Protein AF-A0A4Q3RT44-F1 (afdb_monomer)

Nearest PDB structures (foldseek):
  6fz6-assembly2_B  TM=8.638E-01  e=8.235E-14  Sphaerobacter thermophilus DSM 20745
  3rf9-assembly1_B  TM=7.762E-01  e=9.296E-14  Escherichia coli K-12
  4pl2-assembly2_A  TM=7.817E-01  e=1.182E-12  Escherichia coli DH1
  3rfa-assembly1_B  TM=7.662E-01  e=6.452E-13  Escherichia coli K-12
  5hr6-assembly2_B  TM=7.612E-01  e=1.047E-12  Escherichia coli

Mean predicted aligned error: 3.43 Å

Secondary structure (DSSP, 8-state):
-PPPEEGGG--HHHHHHHHHHTT--HHHHHHHHHHHHTS--SSSTT-TTS-HHHHHHHHHHEE----EEEEEEE-TTS-EEEEEE-TTS-EEEEEEEE-SS-EEEEE--EES-TT--TT-GGGGSPP-EEPPHHHHHHHHHHHHHHHHHHHSS---EEEE-

pLDDT: mean 95.5, std 6.0, range [43.66, 98.75]

Sequence (161 aa):
MSQKKNIREFSLPALKTYFEAIGDKKFRAIQTYEWLWKKNARSFDDMSNLSLDLRKKLAEEFEFTALTVDASQHSNDGTLKSRFKTHDGHYIEGVLIPTEKRNTACVSSQIGCSLSCAFCATGLMDRKRNLGFDEIYDQVVLLNEESQKVNGTNLTNIVYM

Foldseek 3Di:
DDDAAAPLPADLVNLLVVCVVVVHDSVVSVLVVCCVAVVPDQALVVSVPDDPVVSVVCVVRHDHWAKDFPDWDADPQRKIKTWIATSVGAIDIWIWDDDPPFTEIAFEFFRADCPLPVPDPSSVDDTDGTDDPSHRSNSQVVSQVVCCVRVVDGGPYYDYD

Radius of gyration: 17.97 Å; Cα contacts (8 Å, |Δi|>4): 252; chains: 1; bounding box: 52×24×52 Å

Solvent-accessible surface area (backbone atoms only — not comparable to full-atom values): 9173 Å² total; per-residue (Å²): 128,85,81,58,51,49,55,85,78,52,49,65,69,56,34,29,54,51,30,48,74,75,73,46,58,59,66,55,26,52,55,52,51,40,32,60,74,75,66,61,48,71,48,62,81,66,43,74,91,52,54,71,69,54,35,50,52,47,61,72,63,29,36,72,75,50,62,40,85,73,47,77,48,78,46,97,78,60,33,34,43,35,34,33,32,43,79,90,72,47,72,46,54,34,32,35,45,56,54,101,87,45,28,32,35,37,36,51,66,43,36,44,30,85,78,51,46,90,89,38,77,51,24,76,33,76,52,75,50,73,56,52,74,65,50,43,48,41,50,54,53,55,43,28,52,48,30,36,73,76,68,73,38,67,60,74,43,78,44,80,113

Structure (mmCIF, N/CA/C/O backbone):
data_AF-A0A4Q3RT44-F1
#
_entry.id   AF-A0A4Q3RT44-F1
#
loop_
_atom_site.group_PDB
_atom_site.id
_atom_site.type_symbol
_atom_site.label_atom_id
_atom_site.label_alt_id
_atom_site.label_comp_id
_atom_site.label_asym_id
_atom_site.label_entity_id
_atom_site.label_seq_id
_atom_site.pdbx_PDB_ins_code
_atom_site.Cartn_x
_atom_site.Cartn_y
_atom_site.Cartn_z
_atom_site.occupancy
_atom_site.B_iso_or_equiv
_atom_site.auth_seq_id
_atom_site.auth_comp_id
_atom_site.auth_asym_id
_atom_site.auth_atom_id
_atom_site.pdbx_PDB_model_num
ATOM 1 N N . MET A 1 1 ? -27.904 -6.014 -1.990 1.00 43.66 1 MET A N 1
ATOM 2 C CA . MET A 1 1 ? -26.939 -6.126 -0.875 1.00 43.66 1 MET A CA 1
ATOM 3 C C . MET A 1 1 ? -26.132 -4.843 -0.877 1.00 43.66 1 MET A C 1
ATOM 5 O O . MET A 1 1 ? -25.673 -4.469 -1.947 1.00 43.66 1 MET A O 1
ATOM 9 N N . SER A 1 2 ? -26.066 -4.111 0.238 1.00 50.84 2 SER A N 1
ATOM 10 C CA . SER A 1 2 ? -25.248 -2.892 0.291 1.00 50.84 2 SER A CA 1
ATOM 11 C C . SER A 1 2 ? -23.789 -3.286 0.088 1.00 50.84 2 SER A C 1
ATOM 13 O O . SER A 1 2 ? -23.304 -4.161 0.800 1.00 50.84 2 SER A O 1
ATOM 15 N N . GLN A 1 3 ? -23.118 -2.677 -0.887 1.00 76.56 3 GLN A N 1
ATOM 16 C CA . GLN A 1 3 ? -21.677 -2.824 -1.076 1.00 76.56 3 GLN A CA 1
ATOM 17 C C . GLN A 1 3 ? -20.985 -2.343 0.206 1.00 76.56 3 GLN A C 1
ATOM 19 O O . GLN A 1 3 ? -21.301 -1.249 0.693 1.00 76.56 3 GLN A O 1
ATOM 24 N N . LYS A 1 4 ? -20.131 -3.175 0.812 1.00 89.25 4 LYS A N 1
ATOM 25 C CA . LYS A 1 4 ? -19.397 -2.766 2.013 1.00 89.25 4 LYS A CA 1
ATOM 26 C C . LYS A 1 4 ? -18.366 -1.723 1.601 1.00 89.25 4 LYS A C 1
ATOM 28 O O . LYS A 1 4 ? -17.859 -1.741 0.485 1.00 89.25 4 LYS A O 1
ATOM 33 N N . LYS A 1 5 ? -18.065 -0.788 2.497 1.00 92.75 5 LYS A N 1
ATOM 34 C CA . LYS A 1 5 ? -17.018 0.206 2.238 1.00 92.75 5 LYS A CA 1
ATOM 35 C C . LYS A 1 5 ? -15.663 -0.368 2.615 1.00 92.75 5 LYS A C 1
ATOM 37 O O . LYS A 1 5 ? -15.556 -1.089 3.607 1.00 92.75 5 LYS A O 1
ATOM 42 N N . ASN A 1 6 ? -14.633 -0.002 1.865 1.00 95.31 6 ASN A N 1
ATOM 43 C CA . ASN A 1 6 ? -13.261 -0.325 2.217 1.00 95.31 6 ASN A CA 1
ATOM 44 C C . ASN A 1 6 ? -12.881 0.411 3.511 1.00 95.31 6 ASN A C 1
ATOM 46 O O . ASN A 1 6 ? -12.943 1.641 3.572 1.00 95.31 6 ASN A O 1
ATOM 50 N N . ILE A 1 7 ? -12.471 -0.319 4.553 1.00 97.06 7 ILE A N 1
ATOM 51 C CA . ILE A 1 7 ? -12.088 0.290 5.837 1.00 97.06 7 ILE A CA 1
ATOM 52 C C . ILE A 1 7 ? -10.936 1.291 5.677 1.00 97.06 7 ILE A C 1
ATOM 54 O O . ILE A 1 7 ? -10.824 2.247 6.444 1.00 97.06 7 ILE A O 1
ATOM 58 N N . ARG A 1 8 ? -10.094 1.107 4.655 1.00 96.62 8 ARG A N 1
ATOM 59 C CA . ARG A 1 8 ? -8.944 1.973 4.383 1.00 96.62 8 ARG A CA 1
ATOM 60 C C . ARG A 1 8 ? -9.347 3.368 3.913 1.00 96.62 8 ARG A C 1
ATOM 62 O O . ARG A 1 8 ? -8.564 4.294 4.066 1.00 96.62 8 ARG A O 1
ATOM 69 N N . GLU A 1 9 ? -10.580 3.566 3.452 1.00 95.50 9 GLU A N 1
ATOM 70 C CA . GLU A 1 9 ? -11.117 4.892 3.114 1.00 95.50 9 GLU A CA 1
ATOM 71 C C . GLU A 1 9 ? -11.463 5.738 4.350 1.00 95.50 9 GLU A C 1
ATOM 73 O O . GLU A 1 9 ? -11.676 6.949 4.247 1.00 95.50 9 GLU A O 1
ATOM 78 N N . PHE A 1 10 ? -11.511 5.130 5.540 1.00 96.75 10 PHE A N 1
ATOM 79 C CA . PHE A 1 10 ? -11.867 5.829 6.766 1.00 96.75 10 PHE A CA 1
ATOM 80 C C . PHE A 1 10 ? -10.643 6.504 7.385 1.00 96.75 10 PHE A C 1
ATOM 82 O O . PHE A 1 10 ? -9.676 5.868 7.807 1.00 96.75 10 PHE A O 1
ATOM 89 N N . SER A 1 11 ? -10.725 7.827 7.517 1.00 96.81 11 SER A N 1
ATOM 90 C CA . SER A 1 11 ? -9.758 8.602 8.291 1.00 96.81 11 SER A CA 1
ATOM 91 C C . SER A 1 11 ? -9.801 8.215 9.775 1.00 96.81 11 SER A C 1
ATOM 93 O O . SER A 1 11 ? -10.811 7.723 10.282 1.00 96.81 11 SER A O 1
ATOM 95 N N . LEU A 1 12 ? -8.726 8.489 10.522 1.00 97.38 12 LEU A N 1
ATOM 96 C CA . LEU A 1 12 ? -8.699 8.227 11.965 1.00 97.38 12 LEU A CA 1
ATOM 97 C C . LEU A 1 12 ? -9.878 8.882 12.728 1.00 97.38 12 LEU A C 1
ATOM 99 O O . LEU A 1 12 ? -10.449 8.212 13.590 1.00 97.38 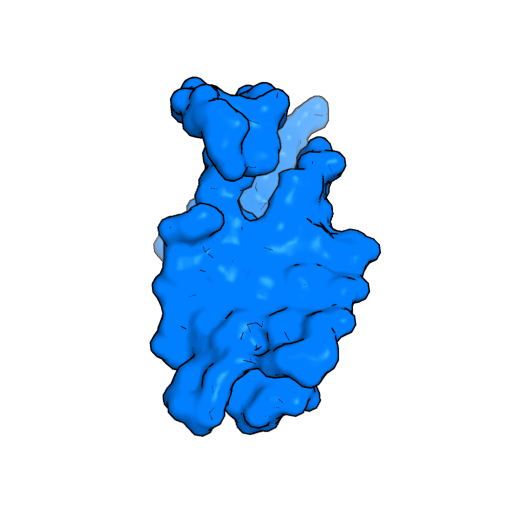12 LEU A O 1
ATOM 103 N N . PRO A 1 13 ? -10.288 10.141 12.453 1.00 97.88 13 PRO A N 1
ATOM 104 C CA . PRO A 1 13 ? -11.510 10.703 13.032 1.00 97.88 13 PRO A CA 1
ATOM 105 C C . PRO A 1 13 ? -12.775 9.906 12.691 1.00 97.88 13 PRO A C 1
ATOM 107 O O . PRO A 1 13 ? -13.565 9.634 13.590 1.00 97.88 13 PRO A O 1
ATOM 110 N N . ALA A 1 14 ? -12.941 9.476 11.436 1.00 97.25 14 ALA A N 1
ATOM 111 C CA . ALA A 1 14 ? -14.099 8.685 11.018 1.00 97.25 14 ALA A CA 1
ATOM 112 C C . ALA A 1 14 ? -14.135 7.314 11.713 1.00 97.25 14 ALA A C 1
ATOM 114 O O . ALA A 1 14 ? -15.190 6.890 12.180 1.00 97.25 14 ALA A O 1
ATOM 115 N N . LEU A 1 15 ? -12.978 6.659 11.871 1.00 97.44 15 LEU A N 1
ATOM 116 C CA . LEU A 1 15 ? -12.870 5.435 12.665 1.00 97.44 15 LEU A CA 1
ATOM 117 C C . LEU A 1 15 ? -13.232 5.687 14.132 1.00 97.44 15 LEU A C 1
ATOM 119 O O . LEU A 1 15 ? -13.948 4.887 14.719 1.00 97.44 15 LEU A O 1
ATOM 123 N N . LYS A 1 16 ? -12.796 6.797 14.743 1.00 97.50 16 LYS A N 1
ATOM 124 C CA . LYS A 1 16 ? -13.193 7.127 16.127 1.00 97.50 16 LYS A CA 1
ATOM 125 C C . LYS A 1 16 ? -14.711 7.241 16.262 1.00 97.50 16 LYS A C 1
ATOM 127 O O . LYS A 1 16 ? -15.263 6.634 17.173 1.00 97.50 16 LYS A O 1
ATOM 132 N N . THR A 1 17 ? -15.370 7.947 15.342 1.00 97.00 17 THR A N 1
ATOM 133 C CA . THR A 1 17 ? -16.838 8.048 15.304 1.00 97.00 17 THR A CA 1
ATOM 134 C C . THR A 1 17 ? -17.495 6.680 15.136 1.00 97.00 17 THR A C 1
ATOM 136 O O . THR A 1 17 ? -18.450 6.374 15.843 1.00 97.00 17 THR A O 1
ATOM 139 N N . TYR A 1 18 ? -16.963 5.833 14.252 1.00 96.50 18 TYR A N 1
ATOM 140 C CA . TYR A 1 18 ? -17.452 4.468 14.070 1.00 96.50 18 TYR A CA 1
ATOM 141 C C . TYR A 1 18 ? -17.351 3.638 15.361 1.00 96.50 18 TYR A C 1
ATOM 143 O O . TYR A 1 18 ? -18.345 3.075 15.812 1.00 96.50 18 TYR A O 1
ATOM 151 N N . PHE A 1 19 ? -16.173 3.608 15.993 1.00 96.56 19 PHE A N 1
ATOM 152 C CA . PHE A 1 19 ? -15.943 2.838 17.218 1.00 96.56 19 PHE A CA 1
ATOM 153 C C . PHE A 1 19 ? -16.814 3.328 18.387 1.00 96.56 19 PHE A C 1
ATOM 155 O O . PHE A 1 19 ? -17.302 2.510 19.163 1.00 96.56 19 PHE A O 1
ATOM 162 N N . GLU A 1 20 ? -17.067 4.636 18.485 1.00 95.62 20 GLU A N 1
ATOM 163 C CA . GLU A 1 20 ? -18.021 5.197 19.451 1.00 95.62 20 GLU A CA 1
ATOM 164 C C . GLU A 1 20 ? -19.462 4.746 19.168 1.00 95.62 20 GLU A C 1
ATOM 166 O O . GLU A 1 20 ? -20.168 4.355 20.097 1.00 95.62 20 GLU A O 1
ATOM 171 N N . ALA A 1 21 ? -19.889 4.747 17.900 1.00 95.12 21 ALA A N 1
ATOM 172 C CA . ALA A 1 21 ? -21.245 4.360 17.504 1.00 95.12 21 ALA A CA 1
ATOM 173 C C . ALA A 1 21 ? -21.558 2.886 17.809 1.00 95.12 21 ALA A C 1
ATOM 175 O O . ALA A 1 21 ? -22.693 2.552 18.144 1.00 95.12 21 ALA A O 1
ATOM 176 N N . ILE A 1 22 ? -20.553 2.009 17.749 1.00 94.38 22 ILE A N 1
ATOM 177 C CA . ILE A 1 22 ? -20.701 0.590 18.101 1.00 94.38 22 ILE A CA 1
ATOM 178 C C . ILE A 1 22 ? -20.490 0.295 19.597 1.00 94.38 22 ILE A C 1
ATOM 180 O O . ILE A 1 22 ? -20.490 -0.875 19.982 1.00 94.38 22 ILE A O 1
ATOM 184 N N . GLY A 1 23 ? -20.312 1.328 20.431 1.00 94.19 23 GLY A N 1
ATOM 185 C CA . GLY A 1 23 ? -20.160 1.212 21.886 1.00 94.19 23 GLY A CA 1
ATOM 186 C C . GLY A 1 23 ? -18.763 0.806 22.370 1.00 94.19 23 GLY A C 1
ATOM 187 O O . GLY A 1 23 ? -18.604 0.432 23.533 1.00 94.19 23 GLY A O 1
ATOM 188 N N . ASP A 1 24 ? -17.746 0.870 21.511 1.00 93.81 24 ASP A N 1
ATOM 189 C CA . ASP A 1 24 ? -16.374 0.478 21.839 1.00 93.81 24 ASP A CA 1
ATOM 190 C C . ASP A 1 24 ? -15.505 1.700 22.214 1.00 93.81 24 ASP A C 1
ATOM 192 O O . ASP A 1 24 ? -15.885 2.869 22.099 1.00 93.81 24 ASP A O 1
ATOM 196 N N . LYS A 1 25 ? -14.307 1.450 22.742 1.00 92.50 25 LYS A N 1
ATOM 197 C CA . LYS A 1 25 ? -13.397 2.479 23.247 1.00 92.50 25 LYS A CA 1
ATOM 198 C C . LYS A 1 25 ? -12.673 3.189 22.100 1.00 92.50 25 LYS A C 1
ATOM 200 O O . LYS A 1 25 ? -12.125 2.553 21.203 1.00 92.50 25 LYS A O 1
ATOM 205 N N . LYS A 1 26 ? -12.505 4.514 22.216 1.00 89.81 26 LYS A N 1
ATOM 206 C CA . LYS A 1 26 ? -11.807 5.359 21.218 1.00 89.81 26 LYS A CA 1
ATOM 207 C C . LYS A 1 26 ? -10.396 4.877 20.849 1.00 89.81 26 LYS A C 1
ATOM 209 O O . LYS A 1 26 ? -9.936 5.129 19.739 1.00 89.81 26 LYS A O 1
ATOM 214 N N . PHE A 1 27 ? -9.687 4.199 21.758 1.00 94.62 27 PHE A N 1
ATOM 215 C CA . PHE A 1 27 ? -8.341 3.691 21.471 1.00 94.62 27 PHE A CA 1
ATOM 216 C C . PHE A 1 27 ? -8.341 2.542 20.447 1.00 94.62 27 PHE A C 1
ATOM 218 O O . PHE A 1 27 ? -7.326 2.338 19.782 1.00 94.62 27 PHE A O 1
ATOM 225 N N . ARG A 1 28 ? -9.461 1.825 20.264 1.00 96.50 28 ARG A N 1
ATOM 226 C CA . ARG A 1 28 ? -9.590 0.781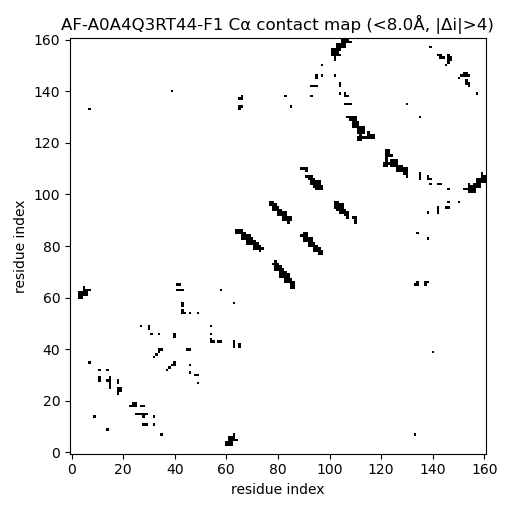 19.234 1.00 96.50 28 ARG A CA 1
ATOM 227 C C . ARG A 1 28 ? -9.495 1.345 17.823 1.00 96.50 28 ARG A C 1
ATOM 229 O O . ARG A 1 28 ? -8.867 0.725 16.968 1.00 96.50 28 ARG A O 1
ATOM 236 N N . ALA A 1 29 ? -10.001 2.559 17.607 1.00 96.75 29 ALA A N 1
ATOM 237 C CA . ALA A 1 29 ? -9.812 3.277 16.351 1.00 96.75 29 ALA A CA 1
ATOM 238 C C . ALA A 1 29 ? -8.327 3.537 16.065 1.00 96.75 29 ALA A C 1
A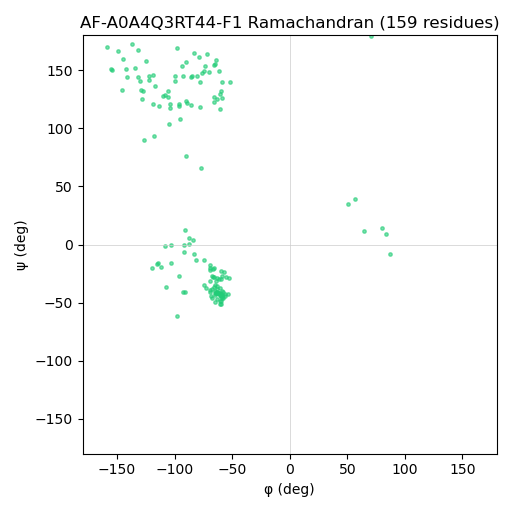TOM 240 O O . ALA A 1 29 ? -7.875 3.345 14.942 1.00 96.75 29 ALA A O 1
ATOM 241 N N . ILE A 1 30 ? -7.555 3.918 17.092 1.00 97.06 30 ILE A N 1
ATOM 242 C CA . ILE A 1 30 ? -6.108 4.148 16.966 1.00 97.06 30 ILE A CA 1
ATOM 243 C C . ILE A 1 30 ? -5.399 2.835 16.626 1.00 97.06 30 ILE A C 1
ATOM 245 O O . ILE A 1 30 ? -4.650 2.793 15.658 1.00 97.06 30 ILE A O 1
ATOM 249 N N . GLN A 1 31 ? -5.679 1.756 17.362 1.00 97.50 31 GLN A N 1
ATOM 250 C CA . GLN A 1 31 ? -5.085 0.442 17.090 1.00 97.50 31 GLN A CA 1
ATOM 251 C C . GLN A 1 31 ? -5.385 -0.039 15.670 1.00 97.50 31 GLN A C 1
ATOM 253 O O . GLN A 1 31 ? -4.476 -0.476 14.972 1.00 97.50 31 GLN A O 1
ATOM 258 N N . THR A 1 32 ? -6.642 0.075 15.239 1.00 97.81 32 THR A N 1
ATOM 259 C CA . THR A 1 32 ? -7.069 -0.300 13.886 1.00 97.81 32 THR A CA 1
ATOM 260 C C . THR A 1 32 ? -6.320 0.528 12.848 1.00 97.81 32 THR A C 1
ATOM 262 O O . THR A 1 32 ? -5.705 -0.034 11.952 1.00 97.81 32 THR A O 1
ATOM 265 N N . TYR A 1 33 ? -6.267 1.852 13.010 1.00 97.81 33 TYR A N 1
ATOM 266 C CA . TYR A 1 33 ? -5.559 2.738 12.084 1.00 97.81 33 TYR A CA 1
ATOM 267 C C . TYR A 1 33 ? -4.055 2.430 11.991 1.00 97.81 33 TYR A C 1
ATOM 269 O O . TYR A 1 33 ? -3.476 2.475 10.908 1.00 97.81 33 TYR A O 1
ATOM 277 N N . GLU A 1 34 ? -3.408 2.074 13.103 1.00 97.81 34 GLU A N 1
ATOM 278 C CA . GLU A 1 34 ? -2.008 1.635 13.088 1.00 97.81 34 GLU A CA 1
ATOM 279 C C . GLU A 1 34 ? -1.813 0.311 12.348 1.00 97.81 34 GLU A C 1
ATOM 281 O O . GLU A 1 34 ? -0.808 0.150 11.656 1.00 97.81 34 GLU A O 1
ATOM 286 N N . TRP A 1 35 ? -2.762 -0.622 12.451 1.00 97.81 35 TRP A N 1
ATOM 287 C CA . TRP A 1 35 ? -2.721 -1.850 11.659 1.00 97.81 35 TRP A CA 1
ATOM 288 C C . TRP A 1 35 ? -2.823 -1.582 10.165 1.00 97.81 35 TRP A C 1
ATOM 290 O O . TRP A 1 35 ? -2.069 -2.183 9.406 1.00 97.81 35 TRP A O 1
ATOM 300 N N . LEU A 1 36 ? -3.688 -0.653 9.758 1.00 97.06 36 LEU A N 1
ATOM 301 C CA . LEU A 1 36 ? -3.863 -0.303 8.349 1.00 97.06 36 LEU A CA 1
ATOM 302 C C . LEU A 1 36 ? -2.595 0.311 7.739 1.00 97.06 36 LEU A C 1
ATOM 304 O O . LEU A 1 36 ? -2.245 -0.044 6.620 1.00 97.06 36 LEU A O 1
ATOM 308 N N . TRP A 1 37 ? -1.909 1.204 8.467 1.00 96.50 37 TRP A N 1
ATOM 309 C CA . TRP A 1 37 ? -0.902 2.090 7.855 1.00 96.50 37 TRP A CA 1
ATOM 310 C C . TRP A 1 37 ? 0.526 1.968 8.389 1.00 96.50 37 TRP A C 1
ATOM 312 O O . TRP A 1 37 ? 1.461 2.414 7.725 1.00 96.50 37 TRP A O 1
ATOM 322 N N . LYS A 1 38 ? 0.721 1.414 9.591 1.00 95.31 38 LYS A N 1
ATOM 323 C CA . LYS A 1 38 ? 2.061 1.233 10.186 1.00 95.31 38 LYS A CA 1
ATOM 324 C C . LYS A 1 38 ? 2.510 -0.221 10.191 1.00 95.31 38 LYS A C 1
ATOM 326 O O . LYS A 1 38 ? 3.700 -0.487 10.078 1.00 95.31 38 LYS A O 1
ATOM 331 N N . LYS A 1 39 ? 1.572 -1.143 10.409 1.00 95.56 39 LYS A N 1
ATOM 332 C CA . LYS A 1 39 ? 1.845 -2.586 10.489 1.00 95.56 39 LYS A CA 1
ATOM 333 C C . LYS A 1 39 ? 1.447 -3.341 9.228 1.00 95.56 39 LYS A C 1
ATOM 335 O O . LYS A 1 39 ? 1.636 -4.548 9.185 1.00 95.56 39 LYS A O 1
ATOM 340 N N . ASN A 1 40 ? 0.904 -2.632 8.240 1.00 93.94 40 ASN A N 1
ATOM 341 C CA . ASN A 1 40 ? 0.633 -3.152 6.908 1.00 93.94 40 ASN A CA 1
ATOM 342 C C . ASN A 1 40 ? -0.273 -4.395 6.904 1.00 93.94 40 ASN A C 1
ATOM 344 O O . ASN A 1 40 ? -0.035 -5.329 6.138 1.00 93.94 40 ASN A O 1
ATOM 348 N N . ALA A 1 41 ? -1.294 -4.429 7.767 1.00 95.62 41 ALA A N 1
ATOM 349 C CA . ALA A 1 41 ? -2.248 -5.535 7.795 1.00 95.62 41 ALA A CA 1
ATOM 350 C C . ALA A 1 41 ? -2.806 -5.794 6.386 1.00 95.62 41 ALA A C 1
ATOM 352 O O . ALA A 1 41 ? -3.090 -4.857 5.636 1.00 95.62 41 ALA A O 1
ATOM 353 N N . ARG A 1 42 ? -2.960 -7.066 6.028 1.00 93.88 42 ARG A N 1
ATOM 354 C CA . ARG A 1 42 ? -3.572 -7.513 4.768 1.00 93.88 42 ARG A CA 1
ATOM 355 C C . ARG A 1 42 ? -4.998 -8.013 4.986 1.00 93.88 42 ARG A C 1
ATOM 357 O O . ARG A 1 42 ? -5.751 -8.143 4.026 1.00 93.88 42 ARG A O 1
ATOM 364 N N . SER A 1 43 ? -5.365 -8.286 6.234 1.00 95.62 43 SER A N 1
ATOM 365 C CA . SER A 1 43 ? -6.688 -8.742 6.644 1.00 95.62 43 SER A CA 1
ATOM 366 C C . SER A 1 43 ? -7.040 -8.253 8.052 1.00 95.62 43 SER A C 1
ATOM 368 O O . SER A 1 43 ? -6.182 -7.808 8.819 1.00 95.62 43 SER A O 1
ATOM 370 N N . PHE A 1 44 ? -8.315 -8.373 8.434 1.00 97.44 44 PHE A N 1
ATOM 371 C CA . PHE A 1 44 ? -8.724 -8.149 9.824 1.00 97.44 44 PHE A CA 1
ATOM 372 C C . PHE A 1 44 ? -8.094 -9.160 10.787 1.00 97.44 44 PHE A C 1
ATOM 374 O O . PHE A 1 44 ? -7.844 -8.817 11.943 1.00 97.44 44 PHE A O 1
ATOM 381 N N . ASP A 1 45 ? -7.796 -10.374 10.318 1.00 96.31 45 ASP A N 1
ATOM 382 C CA . ASP A 1 45 ? -7.219 -11.442 11.135 1.00 96.31 45 ASP A CA 1
ATOM 383 C C . ASP A 1 45 ? -5.801 -11.116 11.610 1.00 96.31 45 ASP A C 1
ATOM 385 O O . ASP A 1 45 ? -5.435 -11.507 12.722 1.00 96.31 45 ASP A O 1
ATOM 389 N N . ASP A 1 46 ? -5.057 -10.305 10.855 1.00 96.38 46 ASP A N 1
ATOM 390 C CA . ASP A 1 46 ? -3.707 -9.860 11.221 1.00 96.38 46 ASP A CA 1
ATOM 391 C C . ASP A 1 46 ? -3.701 -8.971 12.473 1.00 96.38 46 ASP A C 1
ATOM 393 O O . ASP A 1 46 ? -2.675 -8.842 13.143 1.00 96.38 46 ASP A O 1
ATOM 397 N N . MET A 1 47 ? -4.843 -8.365 12.827 1.00 97.31 47 MET A N 1
ATOM 398 C CA . MET A 1 47 ? -4.951 -7.363 13.888 1.00 97.31 47 MET A CA 1
ATOM 399 C C . MET A 1 47 ? -4.926 -7.984 15.294 1.00 97.31 47 MET A C 1
ATOM 401 O O . MET A 1 47 ? -5.898 -7.923 16.050 1.00 97.31 47 MET A O 1
ATOM 405 N N . SER A 1 48 ? -3.789 -8.576 15.668 1.00 96.12 48 SER A N 1
ATOM 406 C CA . SER A 1 48 ? -3.625 -9.479 16.819 1.00 96.12 48 SER A CA 1
ATOM 407 C C . SER A 1 48 ? -4.030 -8.902 18.184 1.00 96.12 48 SER A C 1
ATOM 409 O O . SER A 1 48 ? -4.388 -9.654 19.089 1.00 96.12 48 SER A O 1
ATOM 411 N N . ASN A 1 49 ? -4.026 -7.576 18.336 1.00 94.88 49 ASN A N 1
ATOM 412 C CA . ASN A 1 49 ? -4.418 -6.884 19.569 1.00 94.88 49 ASN A CA 1
ATOM 413 C C . ASN A 1 49 ? -5.908 -6.481 19.624 1.00 94.88 49 ASN A C 1
ATOM 415 O O . ASN A 1 49 ? -6.342 -5.899 20.623 1.00 94.88 49 ASN A O 1
ATOM 419 N N . LEU A 1 50 ? -6.694 -6.781 18.586 1.00 96.44 50 LEU A N 1
ATOM 420 C CA . LEU A 1 50 ? -8.156 -6.693 18.586 1.00 96.44 50 LEU A CA 1
ATOM 421 C C . LEU A 1 50 ? -8.747 -8.052 18.984 1.00 96.44 50 LEU A C 1
ATOM 423 O O . LEU A 1 50 ? -8.186 -9.091 18.631 1.00 96.44 50 LEU A O 1
ATOM 427 N N . SER A 1 51 ? -9.868 -8.066 19.711 1.00 96.00 51 SER A N 1
ATOM 428 C CA . SER A 1 51 ? -10.553 -9.324 20.043 1.00 96.00 51 SER A CA 1
ATOM 429 C C . SER A 1 51 ? -11.081 -10.007 18.778 1.00 96.00 51 SER A C 1
ATOM 431 O O . SER A 1 51 ? -11.354 -9.343 17.777 1.00 96.00 51 SER A O 1
ATOM 433 N N . LEU A 1 52 ? -11.254 -11.331 18.824 1.00 96.75 52 LEU A N 1
ATOM 434 C CA . LEU A 1 52 ? -11.825 -12.085 17.703 1.00 96.75 52 LEU A CA 1
ATOM 435 C C . LEU A 1 52 ? -13.222 -11.571 17.330 1.00 96.75 52 LEU A C 1
ATOM 437 O O . LEU A 1 52 ? -13.509 -11.402 16.150 1.00 96.75 52 LEU A O 1
ATOM 441 N N . ASP A 1 53 ? -14.055 -11.252 18.322 1.00 96.44 53 ASP A N 1
ATOM 442 C CA . ASP A 1 53 ? -15.399 -10.710 18.087 1.00 96.44 53 ASP A CA 1
ATOM 443 C C . ASP A 1 53 ? -15.357 -9.353 17.379 1.00 96.44 53 ASP A C 1
ATOM 445 O O . ASP A 1 53 ? -16.153 -9.098 16.478 1.00 96.44 53 ASP A O 1
ATOM 449 N N . LEU A 1 54 ? -14.385 -8.499 17.721 1.00 96.25 54 LEU A N 1
ATOM 450 C CA . LEU A 1 54 ? -14.218 -7.218 17.044 1.00 96.25 54 LEU A CA 1
ATOM 451 C C . LEU A 1 54 ? -13.738 -7.401 15.598 1.00 96.25 54 LEU A C 1
ATOM 453 O O . LEU A 1 54 ? -14.248 -6.728 14.707 1.00 96.25 54 LEU A O 1
ATOM 457 N N . ARG A 1 55 ? -12.801 -8.322 15.337 1.00 97.62 55 ARG A N 1
ATOM 458 C CA . ARG A 1 55 ? -12.354 -8.628 13.963 1.00 97.62 55 ARG A CA 1
ATOM 459 C C . ARG A 1 55 ? -13.510 -9.136 13.103 1.00 97.62 55 ARG A C 1
ATOM 461 O O . ARG A 1 55 ? -13.669 -8.666 11.981 1.00 97.62 55 ARG A O 1
ATOM 468 N N . LYS A 1 56 ? -14.350 -10.025 13.648 1.00 96.62 56 LYS A N 1
ATOM 469 C CA . LYS A 1 56 ? -15.566 -10.513 12.976 1.00 96.62 56 LYS A CA 1
ATOM 470 C C . LYS A 1 56 ? -16.524 -9.371 12.657 1.00 96.62 56 LYS A C 1
ATOM 472 O O . LYS A 1 56 ? -16.922 -9.232 11.508 1.00 96.62 56 LYS A O 1
ATOM 477 N N . LYS A 1 57 ? -16.812 -8.505 13.633 1.00 95.81 57 LYS A N 1
ATOM 478 C CA . LYS A 1 57 ? -17.676 -7.336 13.429 1.00 95.81 57 LYS A CA 1
ATOM 479 C C . LYS A 1 57 ? -17.143 -6.399 12.341 1.00 95.81 57 LYS A C 1
ATOM 481 O O . LYS A 1 57 ? -17.889 -5.974 11.468 1.00 95.81 57 LYS A O 1
ATOM 486 N N . LEU A 1 58 ? -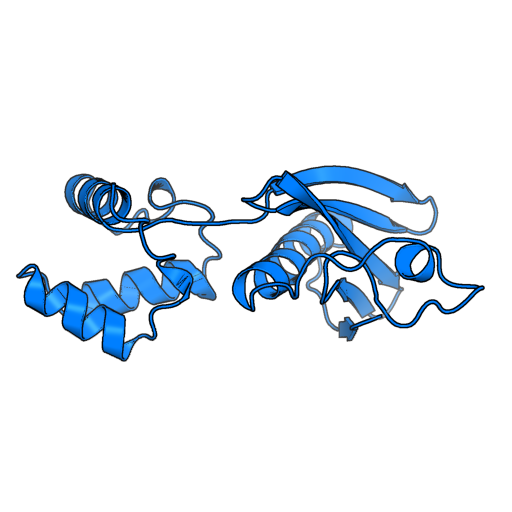15.839 -6.114 12.341 1.00 96.75 58 LEU A N 1
ATOM 487 C CA . LEU A 1 58 ? -15.216 -5.314 11.283 1.00 96.75 58 LEU A CA 1
ATOM 488 C C . LEU A 1 58 ? -15.340 -5.987 9.908 1.00 96.75 58 LEU A C 1
ATOM 490 O O . LEU A 1 58 ? -15.666 -5.309 8.939 1.00 96.75 58 LEU A O 1
ATOM 494 N N . ALA A 1 59 ? -15.143 -7.305 9.825 1.00 96.19 59 ALA A N 1
ATOM 495 C CA . ALA A 1 59 ? -15.311 -8.065 8.587 1.00 96.19 59 ALA A CA 1
ATOM 496 C C . ALA A 1 59 ? -16.776 -8.140 8.117 1.00 96.19 59 ALA A C 1
ATOM 498 O O . ALA A 1 59 ? -17.043 -8.273 6.921 1.00 96.19 59 ALA A O 1
ATOM 499 N N . GLU A 1 60 ? -17.746 -8.049 9.027 1.00 95.44 60 GLU A N 1
ATOM 500 C CA . GLU A 1 60 ? -19.174 -7.971 8.708 1.00 95.44 60 GLU A CA 1
ATOM 501 C C . GLU A 1 60 ? -19.560 -6.607 8.126 1.00 95.44 60 GLU A C 1
ATOM 503 O O . GLU A 1 60 ? -20.347 -6.565 7.180 1.00 95.44 60 GLU A O 1
ATOM 508 N N . GLU A 1 61 ? -18.975 -5.515 8.618 1.00 95.19 61 GLU A N 1
ATOM 509 C CA . GLU A 1 61 ? -19.365 -4.146 8.250 1.00 95.19 61 GLU A CA 1
ATOM 510 C C . GLU A 1 61 ? -18.505 -3.523 7.134 1.00 95.19 61 GLU A C 1
ATOM 512 O O . GLU A 1 61 ? -18.996 -2.692 6.364 1.00 95.19 61 GLU A O 1
ATOM 517 N N . PHE A 1 62 ? -17.249 -3.952 6.991 1.00 97.00 62 PHE A N 1
ATOM 518 C CA . PHE A 1 62 ? -16.294 -3.388 6.037 1.00 97.00 62 PHE A CA 1
ATOM 519 C C . PHE A 1 62 ? -15.682 -4.426 5.103 1.00 97.00 62 PHE A C 1
ATOM 521 O O . PHE A 1 62 ? -15.596 -5.619 5.395 1.00 97.00 62 PHE A O 1
ATOM 528 N N . GLU A 1 63 ? -15.201 -3.925 3.973 1.00 95.19 63 GLU A N 1
ATOM 529 C CA . GLU A 1 63 ? -14.277 -4.624 3.091 1.00 95.19 63 GLU A CA 1
ATOM 530 C C . GLU A 1 63 ? -12.826 -4.255 3.424 1.00 95.19 63 GLU A C 1
ATOM 532 O O . GLU A 1 63 ? -12.530 -3.166 3.924 1.00 95.19 63 GLU A O 1
ATOM 537 N N . PHE A 1 64 ? -11.913 -5.176 3.116 1.00 94.81 64 PHE A N 1
ATOM 538 C CA . PHE A 1 64 ? -10.471 -4.959 3.172 1.00 94.81 64 PHE A CA 1
ATOM 539 C C . PHE A 1 64 ? -9.884 -5.338 1.811 1.00 94.81 64 PHE A C 1
ATOM 541 O O . PHE A 1 64 ? -9.540 -6.492 1.560 1.00 94.81 64 PHE A O 1
ATOM 548 N N . THR A 1 65 ? -9.814 -4.377 0.895 1.00 92.25 65 THR A N 1
ATOM 549 C CA . THR A 1 65 ? -9.425 -4.625 -0.500 1.00 92.25 65 THR A CA 1
ATOM 550 C C . THR A 1 65 ? -7.919 -4.494 -0.692 1.00 92.25 65 THR A C 1
ATOM 552 O O . THR A 1 65 ? -7.453 -3.492 -1.217 1.00 92.25 65 THR A O 1
ATOM 555 N N . ALA A 1 66 ? -7.151 -5.493 -0.264 1.00 94.06 66 ALA A N 1
ATOM 556 C CA . ALA A 1 66 ? -5.693 -5.511 -0.386 1.00 94.06 66 ALA A CA 1
ATOM 557 C C . ALA A 1 66 ? -5.221 -6.060 -1.750 1.00 94.06 66 ALA A C 1
ATOM 559 O O . ALA A 1 66 ? -5.798 -7.019 -2.266 1.00 94.06 66 ALA A O 1
ATOM 560 N N . LEU A 1 67 ? -4.135 -5.515 -2.317 1.00 96.94 67 LEU A N 1
ATOM 561 C CA . LEU A 1 67 ? -3.454 -6.150 -3.456 1.00 96.94 67 LEU A CA 1
ATOM 562 C C . LEU A 1 67 ? -2.918 -7.538 -3.081 1.00 96.94 67 LEU A C 1
ATOM 564 O O . LEU A 1 67 ? -2.485 -7.780 -1.953 1.00 96.94 67 LEU A O 1
ATOM 568 N N . THR A 1 68 ? -2.870 -8.440 -4.051 1.00 96.31 68 THR A N 1
ATOM 569 C CA . THR A 1 68 ? -2.192 -9.735 -3.898 1.00 96.31 68 THR A CA 1
ATOM 570 C C . THR A 1 68 ? -1.069 -9.854 -4.916 1.00 96.31 68 THR A C 1
ATOM 572 O O . THR A 1 68 ? -1.172 -9.319 -6.019 1.00 96.31 68 THR A O 1
ATOM 575 N N . VAL A 1 69 ? 0.029 -10.514 -4.548 1.00 97.56 69 VAL A N 1
ATOM 576 C CA . VAL A 1 69 ? 1.101 -10.829 -5.500 1.00 97.56 69 VAL A CA 1
ATOM 577 C C . VAL A 1 69 ? 0.648 -12.026 -6.324 1.00 97.56 69 VAL A C 1
ATOM 579 O O . VAL A 1 69 ? 0.391 -13.093 -5.774 1.00 97.56 69 VAL A O 1
ATOM 582 N N . ASP A 1 70 ? 0.522 -11.836 -7.633 1.00 98.12 70 ASP A N 1
ATOM 583 C CA . ASP A 1 70 ? 0.112 -12.888 -8.566 1.00 98.12 70 ASP A CA 1
ATOM 584 C C . ASP A 1 70 ? 1.326 -13.613 -9.159 1.00 98.12 70 ASP A C 1
ATOM 586 O O . ASP A 1 70 ? 1.324 -14.836 -9.271 1.00 98.12 70 ASP A O 1
ATOM 590 N N . ALA A 1 71 ? 2.383 -12.871 -9.495 1.00 97.81 71 ALA A N 1
ATOM 591 C CA . ALA A 1 71 ? 3.640 -13.431 -9.980 1.00 97.81 71 ALA A CA 1
ATOM 592 C C . ALA A 1 71 ? 4.809 -12.477 -9.711 1.00 97.81 71 ALA A C 1
ATOM 594 O O . ALA A 1 71 ? 4.629 -11.260 -9.751 1.00 97.81 71 ALA A O 1
ATOM 595 N N . SER A 1 72 ? 6.011 -13.027 -9.535 1.00 97.31 72 SER A N 1
ATOM 596 C CA . SER A 1 72 ? 7.254 -12.256 -9.430 1.00 97.31 72 SER A CA 1
ATOM 597 C C . SER A 1 72 ? 8.328 -12.841 -10.339 1.00 97.31 72 SER A C 1
ATOM 599 O O . SER A 1 72 ? 8.414 -14.056 -10.519 1.00 97.31 72 SER A O 1
ATOM 601 N N . GLN A 1 73 ? 9.145 -11.971 -10.924 1.00 97.50 73 GLN A N 1
ATOM 602 C CA . GLN A 1 73 ? 10.264 -12.328 -11.790 1.00 97.50 73 GLN A CA 1
ATOM 603 C C . GLN A 1 73 ? 11.531 -11.646 -11.285 1.00 97.50 73 GLN A C 1
ATOM 605 O O . GLN A 1 73 ? 11.524 -10.443 -11.025 1.00 97.50 73 GLN A O 1
ATOM 610 N N . HIS A 1 74 ? 12.612 -12.415 -11.177 1.00 96.56 74 HIS A N 1
ATOM 611 C CA . HIS A 1 74 ? 13.913 -11.931 -10.731 1.00 96.56 74 HIS A CA 1
ATOM 612 C C . HIS A 1 74 ? 14.876 -11.878 -11.912 1.00 96.56 74 HIS A C 1
ATOM 614 O O . HIS A 1 74 ? 15.034 -12.854 -12.646 1.00 96.56 74 HIS A O 1
ATOM 620 N N . SER A 1 75 ? 15.512 -10.728 -12.082 1.00 97.12 75 SER A N 1
ATOM 621 C CA . SER A 1 75 ? 16.580 -10.505 -13.046 1.00 97.12 75 SER A CA 1
ATOM 622 C C . SER A 1 75 ? 17.944 -10.800 -12.419 1.00 97.12 75 SER A C 1
ATOM 624 O O . SER A 1 75 ? 18.126 -10.712 -11.204 1.00 97.12 75 SER A O 1
ATOM 626 N N . ASN A 1 76 ? 18.932 -11.094 -13.265 1.00 96.00 76 ASN A N 1
ATOM 627 C CA . ASN A 1 76 ? 20.317 -11.327 -12.845 1.00 96.00 76 ASN A CA 1
ATOM 628 C C . ASN A 1 76 ? 20.994 -10.068 -12.277 1.00 96.00 76 ASN A C 1
ATOM 630 O O . ASN A 1 76 ? 21.974 -10.182 -11.548 1.00 96.00 76 ASN A O 1
ATOM 634 N N . ASP A 1 77 ? 20.484 -8.877 -12.603 1.00 95.00 77 ASP A N 1
ATOM 635 C CA . ASP A 1 77 ? 20.961 -7.597 -12.057 1.00 95.00 77 ASP A CA 1
ATOM 636 C C . ASP A 1 77 ? 20.333 -7.241 -10.695 1.00 95.00 77 ASP A C 1
ATOM 638 O O . ASP A 1 77 ? 20.582 -6.165 -10.155 1.00 95.00 77 ASP A O 1
ATOM 642 N N . GLY A 1 78 ? 19.519 -8.140 -10.132 1.00 94.56 78 GLY A N 1
ATOM 643 C CA . GLY A 1 78 ? 18.813 -7.944 -8.868 1.00 94.56 78 GLY A CA 1
ATOM 644 C C . GLY A 1 78 ? 17.455 -7.255 -9.007 1.00 94.56 78 GLY A C 1
ATOM 645 O O . GLY A 1 78 ? 16.706 -7.222 -8.031 1.00 94.56 78 GLY A O 1
ATOM 646 N N . THR A 1 79 ? 17.095 -6.747 -10.190 1.00 97.81 79 THR A N 1
ATOM 647 C CA . THR A 1 79 ? 15.759 -6.187 -10.433 1.00 97.81 79 THR A CA 1
ATOM 648 C C . THR A 1 79 ? 14.691 -7.248 -10.190 1.00 97.81 79 THR A C 1
ATOM 650 O O . THR A 1 79 ? 14.778 -8.365 -10.705 1.00 97.81 79 THR A O 1
ATOM 653 N N . LEU A 1 80 ? 13.652 -6.889 -9.442 1.00 97.94 80 LEU A N 1
ATOM 654 C CA . LEU A 1 80 ? 12.502 -7.747 -9.182 1.00 97.94 80 LEU A CA 1
ATOM 655 C C . LEU A 1 80 ? 11.249 -7.074 -9.725 1.00 97.94 80 LEU A C 1
ATOM 657 O O . LEU A 1 80 ? 10.889 -5.969 -9.323 1.00 97.94 80 LEU A O 1
ATOM 661 N N . LYS A 1 81 ? 10.575 -7.758 -10.646 1.00 98.31 81 LYS A N 1
ATOM 662 C CA . LYS A 1 81 ? 9.310 -7.319 -11.228 1.00 98.31 81 LYS A CA 1
ATOM 663 C C . LYS A 1 81 ? 8.162 -8.127 -10.633 1.00 98.31 81 LYS A C 1
ATOM 665 O O . LYS A 1 81 ? 8.095 -9.335 -10.851 1.00 98.31 81 LYS A O 1
ATOM 670 N N . SER A 1 82 ? 7.249 -7.455 -9.941 1.00 98.25 82 SER A N 1
ATOM 671 C CA . SER A 1 82 ? 6.047 -8.054 -9.357 1.00 98.25 82 SER A CA 1
ATOM 672 C C . SER A 1 82 ? 4.812 -7.666 -10.157 1.00 98.25 82 SER A C 1
ATOM 674 O O . SER A 1 82 ? 4.586 -6.489 -10.442 1.00 98.25 82 SER A O 1
ATOM 676 N N . ARG A 1 83 ? 3.979 -8.656 -10.477 1.00 98.31 83 ARG A N 1
ATOM 677 C CA . ARG A 1 83 ? 2.615 -8.458 -10.961 1.00 98.31 83 ARG A CA 1
ATOM 678 C C . ARG A 1 83 ? 1.664 -8.567 -9.778 1.00 98.31 83 ARG A C 1
ATOM 680 O O . ARG A 1 83 ? 1.579 -9.614 -9.135 1.00 98.31 83 ARG A O 1
ATOM 687 N N . PHE A 1 84 ? 0.937 -7.492 -9.510 1.00 98.38 84 PHE A N 1
ATOM 688 C CA . PHE A 1 84 ? -0.086 -7.447 -8.476 1.00 98.38 84 PHE A CA 1
ATOM 689 C C . PHE A 1 84 ? -1.468 -7.624 -9.087 1.00 98.38 84 PHE A C 1
ATOM 691 O O . PHE A 1 84 ? -1.742 -7.125 -10.180 1.00 98.38 84 PHE A O 1
ATOM 698 N N . LYS A 1 85 ? -2.348 -8.301 -8.355 1.00 98.25 85 LYS A N 1
ATOM 699 C CA . LYS A 1 85 ? -3.760 -8.446 -8.683 1.00 98.25 85 LYS A CA 1
ATOM 700 C C . LYS A 1 85 ? -4.599 -7.566 -7.765 1.00 98.25 85 LYS A C 1
ATOM 702 O O . LYS A 1 85 ? -4.476 -7.644 -6.538 1.00 98.25 85 LYS A O 1
ATOM 707 N N . THR A 1 86 ? -5.439 -6.734 -8.368 1.00 97.19 86 THR A N 1
ATOM 708 C CA . THR A 1 86 ? -6.392 -5.869 -7.669 1.00 97.19 86 THR A CA 1
ATOM 709 C C . THR A 1 86 ? -7.620 -6.662 -7.221 1.00 97.19 86 THR A C 1
ATOM 711 O O . THR A 1 86 ? -7.911 -7.744 -7.739 1.00 97.19 86 THR A O 1
ATOM 714 N N . HIS A 1 87 ? -8.371 -6.118 -6.262 1.00 93.75 87 HIS A N 1
ATOM 715 C CA . HIS A 1 87 ? -9.582 -6.757 -5.733 1.00 93.75 87 HIS A CA 1
ATOM 716 C C . HIS A 1 87 ? -10.655 -7.005 -6.813 1.00 93.75 87 HIS A C 1
ATOM 718 O O . HIS A 1 87 ? -11.404 -7.974 -6.733 1.00 93.75 87 HIS A O 1
ATOM 724 N N . ASP A 1 88 ? -10.694 -6.161 -7.846 1.00 94.69 88 ASP A N 1
ATOM 725 C CA . ASP A 1 88 ? -11.585 -6.257 -9.006 1.00 94.69 88 ASP A CA 1
ATOM 726 C C . ASP A 1 88 ? -10.987 -7.069 -10.173 1.00 94.69 88 ASP A C 1
ATOM 728 O O . ASP A 1 88 ? -11.529 -7.071 -11.276 1.00 94.69 88 ASP A O 1
ATOM 732 N N . GLY A 1 89 ? -9.887 -7.792 -9.938 1.00 96.56 89 GLY A N 1
ATOM 733 C CA . GLY A 1 89 ? -9.356 -8.799 -10.860 1.00 96.56 89 GLY A CA 1
ATOM 734 C C . GLY A 1 89 ? -8.463 -8.270 -11.982 1.00 96.56 89 GLY A C 1
ATOM 735 O O . GLY A 1 89 ? -8.106 -9.041 -12.873 1.00 96.56 89 GLY A O 1
ATOM 736 N N . HIS A 1 90 ? -8.076 -6.996 -11.943 1.00 97.50 90 HIS A N 1
ATOM 737 C CA . HIS A 1 90 ? -7.102 -6.431 -12.871 1.00 97.50 90 HIS A CA 1
ATOM 738 C C . HIS A 1 90 ? -5.669 -6.702 -12.412 1.00 97.50 90 HIS A C 1
ATOM 740 O O . HIS A 1 90 ? -5.408 -7.040 -11.256 1.00 97.50 90 HIS A O 1
ATOM 746 N N . TYR A 1 91 ? -4.731 -6.511 -13.338 1.00 97.69 91 TYR A N 1
ATOM 747 C CA . TYR A 1 91 ? -3.307 -6.661 -13.090 1.00 97.69 91 TYR A CA 1
ATOM 748 C C . TYR A 1 91 ? -2.578 -5.337 -13.279 1.00 97.69 91 TYR A C 1
ATOM 750 O O . TYR A 1 91 ? -2.818 -4.620 -14.252 1.00 97.69 91 TYR A O 1
ATOM 758 N N . ILE A 1 92 ? -1.672 -5.049 -12.354 1.00 98.12 92 ILE A N 1
ATOM 759 C CA . ILE A 1 92 ? -0.719 -3.940 -12.419 1.00 98.12 92 ILE A CA 1
ATOM 760 C C . ILE A 1 92 ? 0.674 -4.454 -12.079 1.00 98.12 92 ILE A C 1
ATOM 762 O O . ILE A 1 92 ? 0.831 -5.566 -11.571 1.00 98.12 92 ILE A O 1
ATOM 766 N N . GLU A 1 93 ? 1.688 -3.645 -12.347 1.00 98.19 93 GLU A N 1
ATOM 767 C CA . GLU A 1 93 ? 3.074 -4.024 -12.110 1.00 98.19 93 GLU A CA 1
ATOM 768 C C . GLU A 1 93 ? 3.752 -3.027 -11.174 1.00 98.19 93 GLU A C 1
ATOM 770 O O . GLU A 1 93 ? 3.4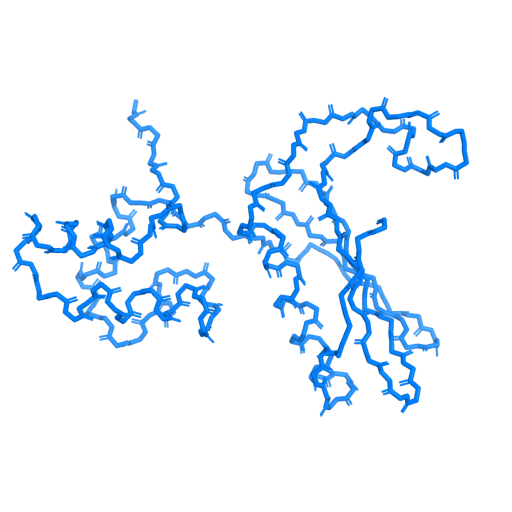87 -1.823 -11.215 1.00 98.19 93 GLU A O 1
ATOM 775 N N . GLY A 1 94 ? 4.647 -3.539 -10.339 1.00 98.38 94 GLY A N 1
ATOM 776 C CA . GLY A 1 94 ? 5.626 -2.732 -9.631 1.00 98.38 94 GLY A CA 1
ATOM 777 C C . GLY A 1 94 ? 6.995 -3.381 -9.717 1.00 98.38 94 GLY A C 1
ATOM 778 O O . GLY A 1 94 ? 7.119 -4.599 -9.866 1.00 98.38 94 GLY A O 1
ATOM 779 N N . VAL A 1 95 ? 8.030 -2.552 -9.660 1.00 98.62 95 VAL A N 1
ATOM 780 C CA . VAL A 1 95 ? 9.410 -2.994 -9.872 1.00 98.62 95 VAL A CA 1
ATOM 781 C C . VAL A 1 95 ? 10.274 -2.516 -8.720 1.00 98.62 95 VAL A C 1
ATOM 783 O O . VAL A 1 95 ? 10.324 -1.321 -8.437 1.00 98.62 95 VAL A O 1
ATOM 786 N N . LEU A 1 96 ? 10.976 -3.442 -8.078 1.00 98.62 96 LEU A N 1
ATOM 787 C CA . LEU A 1 96 ? 12.084 -3.142 -7.185 1.00 98.62 96 LEU A CA 1
ATOM 788 C C . LEU A 1 96 ? 13.367 -3.100 -8.016 1.00 98.62 96 LEU A C 1
ATOM 790 O O . LEU A 1 96 ? 13.731 -4.079 -8.666 1.00 98.62 96 LEU A O 1
ATOM 794 N N . ILE A 1 97 ? 14.049 -1.961 -7.975 1.00 98.12 97 ILE A N 1
ATOM 795 C CA . ILE A 1 97 ? 15.297 -1.701 -8.690 1.00 98.12 97 ILE A CA 1
ATOM 796 C C . ILE A 1 97 ? 16.379 -1.422 -7.638 1.00 98.12 97 ILE A C 1
ATOM 798 O O . ILE A 1 97 ? 16.489 -0.281 -7.157 1.00 98.12 97 ILE A O 1
ATOM 802 N N . PRO A 1 98 ? 17.141 -2.446 -7.221 1.00 96.56 98 PRO A N 1
ATOM 803 C CA . PRO A 1 98 ? 18.241 -2.264 -6.296 1.00 96.56 98 PRO A CA 1
ATOM 804 C C . PRO A 1 98 ? 19.482 -1.748 -7.024 1.00 96.56 98 PRO A C 1
ATOM 806 O O . PRO A 1 98 ? 19.776 -2.101 -8.163 1.00 96.56 98 PRO A O 1
ATOM 809 N N . THR A 1 99 ? 20.239 -0.905 -6.339 1.00 95.44 99 THR A N 1
ATOM 810 C CA . THR A 1 99 ? 21.582 -0.476 -6.740 1.00 95.44 99 THR A CA 1
ATOM 811 C C . THR A 1 99 ? 22.477 -0.484 -5.504 1.00 95.44 99 THR A C 1
ATOM 813 O O . THR A 1 99 ? 21.979 -0.586 -4.386 1.00 95.44 99 THR A O 1
ATOM 816 N N . GLU A 1 100 ? 23.784 -0.271 -5.662 1.00 92.56 100 GLU A N 1
ATOM 817 C CA . GLU A 1 100 ? 24.722 -0.250 -4.525 1.00 92.56 100 GLU A CA 1
ATOM 818 C C . GLU A 1 100 ? 24.354 0.749 -3.413 1.00 92.56 100 GLU A C 1
ATOM 820 O O . GLU A 1 100 ? 24.717 0.550 -2.258 1.00 92.56 100 GLU A O 1
ATOM 825 N N . LYS A 1 101 ? 23.661 1.848 -3.750 1.00 94.25 101 LYS A N 1
ATOM 826 C CA . LYS A 1 101 ? 23.396 2.963 -2.819 1.00 94.25 101 LYS A CA 1
ATOM 827 C C . LYS A 1 101 ? 21.927 3.163 -2.461 1.00 94.25 101 LYS A C 1
ATOM 829 O O . LYS A 1 101 ? 21.637 3.925 -1.543 1.00 94.25 101 LYS A O 1
ATOM 834 N N . ARG A 1 102 ? 21.003 2.583 -3.225 1.00 96.31 102 ARG A N 1
ATOM 835 C CA . ARG A 1 102 ? 19.562 2.837 -3.089 1.00 96.31 102 ARG A CA 1
ATOM 836 C C . ARG A 1 102 ? 18.736 1.664 -3.585 1.00 96.31 102 ARG A C 1
ATOM 838 O O . ARG A 1 102 ? 19.110 1.038 -4.576 1.00 96.31 102 ARG A O 1
ATOM 845 N N . ASN A 1 103 ? 17.566 1.495 -2.978 1.00 97.88 103 ASN A N 1
ATOM 846 C CA . ASN A 1 103 ? 16.514 0.600 -3.447 1.00 97.88 103 ASN A CA 1
ATOM 847 C C . ASN A 1 103 ? 15.318 1.442 -3.881 1.00 97.88 103 ASN A C 1
ATOM 849 O O . ASN A 1 103 ? 14.763 2.210 -3.088 1.00 97.88 103 ASN A O 1
ATOM 853 N N . THR A 1 104 ? 14.957 1.335 -5.158 1.00 98.62 104 THR A N 1
ATOM 854 C CA . THR A 1 104 ? 13.894 2.144 -5.761 1.00 98.62 104 THR A CA 1
ATOM 855 C C . THR A 1 104 ? 12.686 1.276 -6.069 1.00 98.62 104 THR A C 1
ATOM 857 O O . THR A 1 104 ? 12.824 0.271 -6.756 1.00 98.62 104 THR A O 1
ATOM 860 N N . ALA A 1 105 ? 11.507 1.683 -5.608 1.00 98.69 105 ALA A N 1
ATOM 861 C CA . ALA A 1 105 ? 10.242 1.102 -6.040 1.00 98.69 105 ALA A CA 1
ATOM 862 C C . ALA A 1 105 ? 9.628 1.940 -7.163 1.00 98.69 105 ALA A C 1
ATOM 864 O O . ALA A 1 105 ? 9.337 3.120 -6.973 1.00 98.69 105 ALA A O 1
ATOM 865 N N . CYS A 1 106 ? 9.405 1.323 -8.316 1.00 98.75 106 CYS A N 1
ATOM 866 C CA . CYS A 1 106 ? 8.549 1.846 -9.371 1.00 98.75 106 CYS A CA 1
ATOM 867 C C . CYS A 1 106 ? 7.126 1.347 -9.140 1.00 98.75 106 CYS A C 1
ATOM 869 O O . CYS A 1 106 ? 6.918 0.133 -9.061 1.00 98.75 106 CYS A O 1
ATOM 871 N N . VAL A 1 107 ? 6.168 2.264 -9.024 1.00 98.69 107 VAL A N 1
ATOM 872 C CA . VAL A 1 107 ? 4.768 1.938 -8.726 1.00 98.69 107 VAL A CA 1
ATOM 873 C C . VAL A 1 107 ? 3.826 2.457 -9.807 1.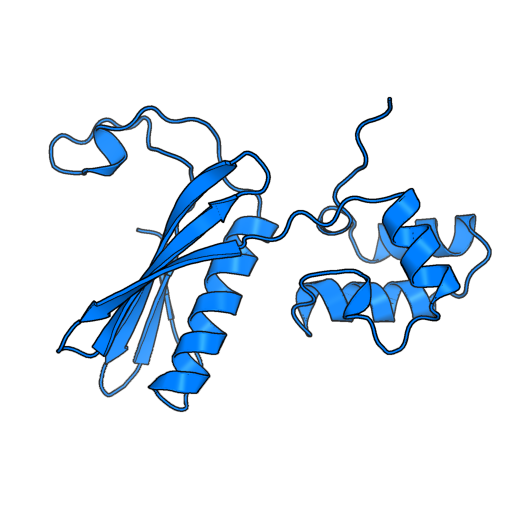00 98.69 107 VAL A C 1
ATOM 875 O O . VAL A 1 107 ? 3.986 3.559 -10.333 1.00 98.69 107 VAL A O 1
ATOM 878 N N . SER A 1 108 ? 2.808 1.659 -10.108 1.00 98.38 108 SER A N 1
ATOM 879 C CA . SER A 1 108 ? 1.715 2.012 -11.009 1.00 98.38 108 SER A CA 1
ATOM 880 C C . SER A 1 108 ? 0.748 2.999 -10.349 1.00 98.38 108 SER A C 1
ATOM 882 O O . SER A 1 108 ? 0.512 2.936 -9.142 1.00 98.38 108 SER A O 1
ATOM 884 N N . SER A 1 109 ? 0.122 3.863 -11.158 1.00 97.88 109 SER A N 1
ATOM 885 C CA . SER A 1 109 ? -0.947 4.793 -10.721 1.00 97.88 109 SER A CA 1
ATOM 886 C C . SER A 1 109 ? -2.332 4.463 -11.286 1.00 97.88 109 SER A C 1
ATOM 888 O O . SE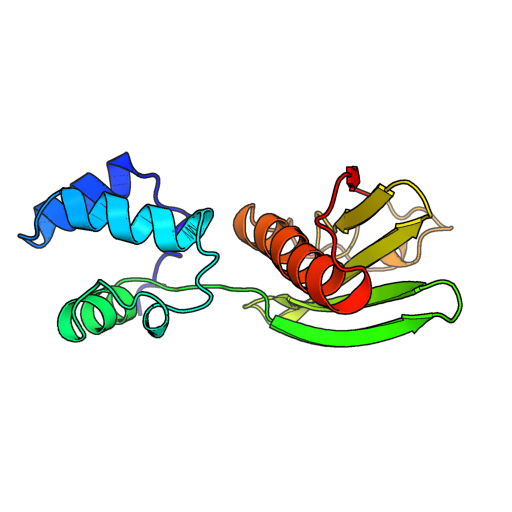R A 1 109 ? -3.353 4.955 -10.799 1.00 97.88 109 SER A O 1
ATOM 890 N N . GLN A 1 110 ? -2.385 3.684 -12.365 1.00 97.56 110 GLN A N 1
ATOM 891 C CA . GLN A 1 110 ? -3.596 3.407 -13.135 1.00 97.56 110 GLN A CA 1
ATOM 892 C C . GLN A 1 110 ? -3.569 1.972 -13.660 1.00 97.56 110 GLN A C 1
ATOM 894 O O . GLN A 1 110 ? -2.507 1.363 -13.775 1.00 97.56 110 GLN A O 1
ATOM 899 N N . ILE A 1 111 ? -4.746 1.457 -14.009 1.00 97.25 111 ILE A N 1
ATOM 900 C CA . ILE A 1 111 ? -4.895 0.217 -14.774 1.00 97.25 111 ILE A CA 1
ATOM 901 C C . ILE A 1 111 ? -5.040 0.608 -16.248 1.00 97.25 111 ILE A C 1
ATOM 903 O O . ILE A 1 111 ? -6.076 1.155 -16.642 1.00 97.25 111 ILE A O 1
ATOM 907 N N . GLY A 1 112 ? -4.000 0.345 -17.044 1.00 95.38 112 GLY A N 1
ATOM 908 C CA . GLY A 1 112 ? -3.873 0.860 -18.414 1.00 95.38 112 GLY A CA 1
ATOM 909 C C . GLY A 1 112 ? -3.616 2.374 -18.458 1.00 95.38 112 GLY A C 1
ATOM 910 O O . GLY A 1 112 ? -3.546 3.032 -17.418 1.00 95.38 112 GLY A O 1
ATOM 911 N N . CYS A 1 113 ? -3.477 2.947 -19.656 1.00 95.62 113 CYS A N 1
ATOM 912 C CA . CYS A 1 113 ? -3.194 4.376 -19.831 1.00 95.62 113 CYS A CA 1
ATOM 913 C C . CYS A 1 113 ? -3.880 4.935 -21.085 1.00 95.62 113 CYS A C 1
ATOM 915 O O . CYS A 1 113 ? -3.792 4.361 -22.161 1.00 95.62 113 CYS A O 1
ATOM 917 N N . SER A 1 114 ? -4.545 6.088 -20.966 1.00 93.38 114 SER A N 1
ATOM 918 C CA . SER A 1 114 ? -5.307 6.701 -22.067 1.00 93.38 114 SER A CA 1
ATOM 919 C C . SER A 1 114 ? -4.482 7.618 -22.972 1.00 93.38 114 SER A C 1
ATOM 921 O O . SER A 1 114 ? -5.041 8.239 -23.869 1.00 93.38 114 SER A O 1
ATOM 923 N N . LEU A 1 115 ? -3.182 7.777 -22.708 1.00 93.38 115 LEU A N 1
ATOM 924 C CA . LEU A 1 115 ? -2.324 8.694 -23.468 1.00 93.38 115 LEU A CA 1
ATOM 925 C C . LEU A 1 115 ? -1.818 8.099 -24.788 1.00 93.38 115 LEU A C 1
ATOM 927 O O . LEU A 1 115 ? -1.296 8.839 -25.615 1.00 93.38 115 LEU A O 1
ATOM 931 N N . SER A 1 116 ? -1.963 6.785 -24.986 1.00 92.19 116 SER A N 1
ATOM 932 C CA . SER A 1 116 ? -1.651 6.099 -26.247 1.00 92.19 116 SER A CA 1
ATOM 933 C C . SER A 1 116 ? -0.260 6.393 -26.822 1.00 92.19 116 SER A C 1
ATOM 935 O O . SER A 1 116 ? -0.063 6.429 -28.035 1.00 92.19 116 SER A O 1
ATOM 937 N N . CYS A 1 117 ? 0.735 6.585 -25.951 1.00 95.94 117 CYS A N 1
ATOM 938 C CA . CYS A 1 117 ? 2.124 6.750 -26.362 1.00 95.94 117 CYS A CA 1
ATOM 939 C C . CYS A 1 117 ? 2.596 5.492 -27.110 1.00 95.94 117 CYS A C 1
ATOM 941 O O . CYS A 1 117 ? 2.688 4.423 -26.510 1.00 95.94 117 CYS A O 1
ATOM 943 N N . ALA A 1 118 ? 2.941 5.626 -28.394 1.00 94.12 118 ALA A N 1
ATOM 944 C CA . ALA A 1 118 ? 3.234 4.496 -29.285 1.00 94.12 118 ALA A CA 1
ATOM 945 C C . ALA A 1 118 ? 4.398 3.591 -28.830 1.00 94.12 118 ALA A C 1
ATOM 947 O O . ALA A 1 118 ? 4.470 2.431 -29.219 1.00 94.12 118 ALA A O 1
ATOM 948 N N . PHE A 1 119 ? 5.308 4.113 -28.005 1.00 95.94 119 PHE A N 1
ATOM 949 C CA . PHE A 1 119 ? 6.460 3.382 -27.468 1.00 95.94 119 PHE A CA 1
ATOM 950 C C . PHE A 1 119 ? 6.188 2.712 -26.109 1.00 95.94 119 PHE A C 1
ATOM 952 O O . PHE A 1 119 ? 7.059 2.022 -25.585 1.00 95.94 119 PHE A O 1
ATOM 959 N N . CYS A 1 120 ? 5.024 2.946 -25.497 1.00 96.62 120 CYS A N 1
ATOM 960 C CA . CYS A 1 120 ? 4.701 2.464 -24.158 1.00 96.62 120 CYS A CA 1
ATOM 961 C C . CYS A 1 120 ? 3.750 1.270 -24.239 1.00 96.62 120 CYS A C 1
ATOM 963 O O . CYS A 1 120 ? 2.627 1.412 -24.719 1.00 96.62 120 CYS A O 1
ATOM 965 N N . ALA A 1 121 ? 4.156 0.118 -23.698 1.00 94.56 121 ALA A N 1
ATOM 966 C CA . ALA A 1 121 ? 3.307 -1.074 -23.655 1.00 94.56 121 ALA A CA 1
ATOM 967 C C . ALA A 1 121 ? 1.960 -0.798 -22.958 1.00 94.56 121 ALA A C 1
ATOM 969 O O . ALA A 1 121 ? 0.912 -1.165 -23.481 1.00 94.56 121 ALA A O 1
ATOM 970 N N . THR A 1 122 ? 1.966 -0.058 -21.843 1.00 94.19 122 THR A N 1
ATOM 971 C CA . THR A 1 122 ? 0.743 0.369 -21.137 1.00 94.19 122 THR A CA 1
ATOM 972 C C . THR A 1 122 ? -0.100 1.347 -21.960 1.00 94.19 122 THR A C 1
ATOM 974 O O . THR A 1 122 ? -1.316 1.387 -21.804 1.00 94.19 122 THR A O 1
ATOM 977 N N . GLY A 1 123 ? 0.520 2.126 -22.854 1.00 92.50 123 GLY A N 1
ATOM 978 C CA . GLY A 1 123 ? -0.178 3.015 -23.790 1.00 92.50 123 GLY A CA 1
ATOM 979 C C . GLY A 1 123 ? -0.950 2.267 -24.881 1.00 92.50 123 GLY A C 1
ATOM 980 O O . GLY A 1 123 ? -1.884 2.824 -25.450 1.00 92.50 123 GLY A O 1
ATOM 981 N N . LEU A 1 124 ? -0.605 1.003 -25.147 1.00 91.94 124 LEU A N 1
ATOM 982 C CA . LEU A 1 124 ? -1.354 0.126 -26.056 1.00 91.94 124 LEU A CA 1
ATOM 983 C C . LEU A 1 124 ? -2.561 -0.542 -25.376 1.00 91.94 124 LEU A C 1
ATOM 985 O O . LEU A 1 124 ? -3.347 -1.209 -26.044 1.00 91.94 124 LEU A O 1
ATOM 989 N N . MET A 1 125 ? -2.698 -0.400 -24.056 1.00 92.88 125 MET A N 1
ATOM 990 C CA . MET A 1 125 ? -3.773 -0.999 -23.269 1.00 92.88 125 MET A CA 1
ATOM 991 C C . MET A 1 125 ? -4.875 0.019 -22.985 1.00 92.88 125 MET A C 1
ATOM 993 O O . MET A 1 125 ? -4.603 1.157 -22.605 1.00 92.88 125 MET A O 1
ATOM 997 N N . ASP A 1 126 ? -6.131 -0.424 -23.043 1.00 93.69 126 ASP A N 1
ATOM 998 C CA . ASP A 1 126 ? -7.259 0.405 -22.625 1.00 93.69 126 ASP A CA 1
ATOM 999 C C . ASP A 1 126 ? -7.148 0.798 -21.149 1.00 93.69 126 ASP A C 1
ATOM 1001 O O . ASP A 1 126 ? -7.034 -0.056 -20.261 1.00 93.69 126 ASP A O 1
ATOM 1005 N N . ARG A 1 127 ? -7.296 2.095 -20.867 1.00 96.25 127 ARG A N 1
ATOM 1006 C CA . ARG A 1 127 ? -7.450 2.585 -19.496 1.00 96.25 127 ARG A CA 1
ATOM 1007 C C . ARG A 1 127 ? -8.767 2.087 -18.897 1.00 96.25 127 ARG A C 1
ATOM 1009 O O . ARG A 1 127 ? -9.835 2.342 -19.450 1.00 96.25 127 ARG A O 1
ATOM 1016 N N . LYS A 1 128 ? -8.697 1.458 -17.721 1.00 96.69 128 LYS A N 1
ATOM 1017 C CA . LYS A 1 128 ? -9.871 1.008 -16.952 1.00 96.69 128 LYS A CA 1
ATOM 1018 C C . LYS A 1 128 ? -10.247 2.003 -15.856 1.00 96.69 128 LYS A C 1
ATOM 1020 O O . LYS A 1 128 ? -11.327 2.584 -15.899 1.00 96.69 128 LYS A O 1
ATOM 1025 N N . ARG A 1 129 ? -9.349 2.251 -14.897 1.00 97.25 129 ARG A N 1
ATOM 1026 C CA . ARG A 1 129 ? -9.551 3.211 -13.795 1.00 97.25 129 ARG A CA 1
ATOM 1027 C C . ARG A 1 129 ? -8.227 3.662 -13.179 1.00 97.25 129 ARG A C 1
ATOM 1029 O O . ARG A 1 129 ? -7.173 3.091 -13.454 1.00 97.25 129 ARG A O 1
ATOM 1036 N N . ASN A 1 130 ? -8.304 4.680 -12.327 1.00 97.88 130 ASN A N 1
ATOM 1037 C CA . ASN A 1 130 ? -7.208 5.015 -11.421 1.00 97.88 130 ASN A CA 1
ATOM 1038 C C . ASN A 1 130 ? -7.138 3.988 -10.286 1.00 97.88 130 ASN A C 1
ATOM 1040 O O . ASN A 1 130 ? -8.157 3.389 -9.921 1.00 97.88 130 ASN A O 1
ATOM 1044 N N . LEU A 1 131 ? -5.944 3.817 -9.730 1.00 97.88 131 LEU A N 1
ATOM 1045 C CA . LEU A 1 131 ? -5.764 3.057 -8.502 1.00 97.88 131 LEU A CA 1
ATOM 1046 C C . LEU A 1 131 ? -6.213 3.874 -7.288 1.00 97.88 131 LEU A C 1
ATOM 1048 O O . LEU A 1 131 ? -6.094 5.103 -7.272 1.00 97.88 131 LEU A O 1
ATOM 1052 N N . GLY A 1 132 ? -6.723 3.177 -6.277 1.00 96.88 132 GLY A N 1
ATOM 1053 C CA . GLY A 1 132 ? -6.913 3.733 -4.944 1.00 96.88 132 GLY A CA 1
ATOM 1054 C C . GLY A 1 132 ? -5.568 4.064 -4.295 1.00 96.88 132 GLY A C 1
ATOM 1055 O O . GLY A 1 132 ? -4.535 3.471 -4.615 1.00 96.88 132 GLY A O 1
ATOM 1056 N N . PHE A 1 133 ? -5.564 5.015 -3.360 1.00 96.81 133 PHE A N 1
ATOM 1057 C CA . PHE A 1 133 ? -4.347 5.356 -2.609 1.00 96.81 133 PHE A CA 1
ATOM 1058 C C . PHE A 1 133 ? -3.823 4.161 -1.803 1.00 96.81 133 PHE A C 1
ATOM 1060 O O . PHE A 1 133 ? -2.621 4.023 -1.591 1.00 96.81 133 PHE A O 1
ATOM 1067 N N . ASP A 1 134 ? -4.727 3.285 -1.385 1.00 97.00 134 ASP A N 1
ATOM 1068 C CA . ASP A 1 134 ? -4.453 2.065 -0.651 1.00 97.00 134 ASP A CA 1
ATOM 1069 C C . ASP A 1 134 ? -3.849 0.972 -1.551 1.00 97.00 134 ASP A C 1
ATOM 1071 O O . ASP A 1 134 ? -2.939 0.265 -1.126 1.00 97.00 134 ASP A O 1
ATOM 1075 N N . GLU A 1 135 ? -4.257 0.896 -2.821 1.00 97.81 135 GLU A N 1
ATOM 1076 C CA . GLU A 1 135 ? -3.609 0.047 -3.833 1.00 97.81 135 GLU A CA 1
ATOM 1077 C C . GLU A 1 135 ? -2.187 0.538 -4.168 1.00 97.81 135 GLU A C 1
ATOM 1079 O O . GLU A 1 135 ? -1.277 -0.266 -4.347 1.00 97.81 135 GLU A O 1
ATOM 1084 N N . ILE A 1 136 ? -1.949 1.852 -4.227 1.00 98.38 136 ILE A N 1
ATOM 1085 C CA . ILE A 1 136 ? -0.594 2.405 -4.428 1.00 98.38 136 ILE A CA 1
ATOM 1086 C C . ILE A 1 136 ? 0.287 2.139 -3.201 1.00 98.38 136 ILE A C 1
ATOM 1088 O O . ILE A 1 136 ? 1.428 1.697 -3.341 1.00 98.38 136 ILE A O 1
ATOM 1092 N N . TYR A 1 137 ? -0.253 2.353 -2.000 1.00 97.88 137 TYR A N 1
ATOM 1093 C CA . TYR A 1 137 ? 0.418 2.023 -0.744 1.00 97.88 137 TYR A CA 1
ATOM 1094 C C . TYR A 1 137 ? 0.821 0.543 -0.683 1.00 97.88 137 TYR A C 1
ATOM 1096 O O . TYR A 1 137 ? 1.960 0.231 -0.333 1.00 97.88 137 TYR A O 1
ATOM 1104 N N . ASP A 1 138 ? -0.072 -0.359 -1.093 1.00 98.00 138 ASP A N 1
ATOM 1105 C CA . ASP A 1 138 ? 0.197 -1.795 -1.122 1.00 98.00 138 ASP A CA 1
ATOM 1106 C C . ASP A 1 138 ? 1.390 -2.155 -2.012 1.00 98.00 138 ASP A C 1
ATOM 1108 O O . ASP A 1 138 ? 2.205 -2.985 -1.616 1.00 98.00 138 ASP A O 1
ATOM 1112 N N . GLN A 1 139 ? 1.537 -1.516 -3.178 1.00 98.69 139 GLN A N 1
ATOM 1113 C CA . GLN A 1 139 ? 2.702 -1.737 -4.043 1.00 98.69 139 GLN A CA 1
ATOM 1114 C C . GLN A 1 139 ? 4.004 -1.377 -3.321 1.00 98.69 139 GLN A C 1
ATOM 1116 O O . GLN A 1 139 ? 4.961 -2.147 -3.354 1.00 98.69 139 GLN A O 1
ATOM 1121 N N . VAL A 1 140 ? 4.039 -0.229 -2.638 1.00 98.38 140 VAL A N 1
ATOM 1122 C CA . VAL A 1 140 ? 5.228 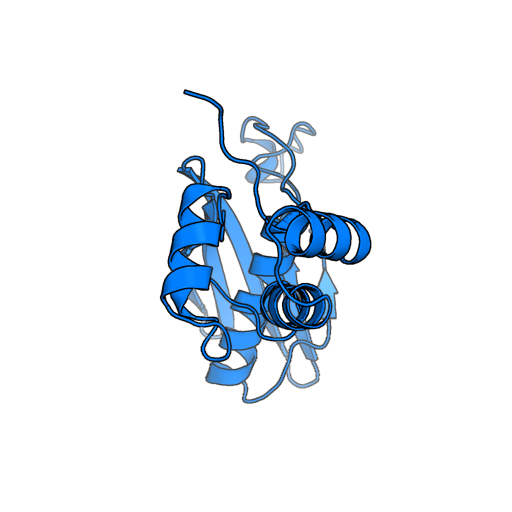0.229 -1.901 1.00 98.38 140 VAL A CA 1
ATOM 1123 C C . VAL A 1 140 ? 5.568 -0.729 -0.765 1.00 98.38 140 VAL A C 1
ATOM 1125 O O . VAL A 1 140 ? 6.727 -1.111 -0.616 1.00 98.38 140 VAL A O 1
ATOM 1128 N N . VAL A 1 141 ? 4.572 -1.133 0.023 1.00 97.75 141 VAL A N 1
ATOM 1129 C CA . VAL A 1 141 ? 4.757 -2.067 1.140 1.00 97.75 141 VAL A CA 1
ATOM 1130 C C . VAL A 1 141 ? 5.293 -3.406 0.650 1.00 97.75 141 VAL A C 1
ATOM 1132 O O . VAL A 1 141 ? 6.315 -3.864 1.155 1.00 97.75 141 VAL A O 1
ATOM 1135 N N . LEU A 1 142 ? 4.645 -4.003 -0.353 1.00 97.81 142 LEU A N 1
ATOM 1136 C CA . LEU A 1 142 ? 5.031 -5.313 -0.876 1.00 97.81 142 LEU A CA 1
ATOM 1137 C C . LEU A 1 142 ? 6.447 -5.274 -1.468 1.00 97.81 142 LEU A C 1
ATOM 1139 O O . LEU A 1 142 ? 7.251 -6.162 -1.203 1.00 97.81 142 LEU A O 1
ATOM 1143 N N . LEU A 1 143 ? 6.800 -4.215 -2.205 1.00 98.31 143 LEU A N 1
ATOM 1144 C CA . LEU A 1 143 ? 8.161 -4.045 -2.727 1.00 98.31 143 LEU A CA 1
ATOM 1145 C C . LEU A 1 143 ? 9.187 -3.763 -1.621 1.00 98.31 143 LEU A C 1
ATOM 1147 O O . LEU A 1 143 ? 10.341 -4.169 -1.747 1.00 98.31 143 LEU A O 1
ATOM 1151 N N . ASN A 1 144 ? 8.798 -3.096 -0.533 1.00 98.00 144 ASN A N 1
ATOM 1152 C CA . ASN A 1 144 ? 9.677 -2.890 0.616 1.00 98.00 144 ASN A CA 1
ATOM 1153 C C . ASN A 1 144 ? 9.945 -4.186 1.378 1.00 98.00 144 ASN A C 1
ATOM 1155 O O . ASN A 1 144 ? 11.077 -4.414 1.794 1.00 98.00 144 ASN A O 1
ATOM 1159 N N . GLU A 1 145 ? 8.939 -5.043 1.536 1.00 96.38 145 GLU A N 1
ATOM 1160 C CA . GLU A 1 145 ? 9.123 -6.379 2.104 1.00 96.38 145 GLU A CA 1
ATOM 1161 C C . GLU A 1 145 ? 10.086 -7.208 1.250 1.00 96.38 145 GLU A C 1
ATOM 1163 O O . GLU A 1 145 ? 10.996 -7.835 1.789 1.00 96.38 145 GLU A O 1
ATOM 1168 N N . GLU A 1 146 ? 9.954 -7.162 -0.077 1.00 96.06 146 GLU A N 1
ATOM 1169 C CA . GLU A 1 146 ? 10.903 -7.823 -0.977 1.00 96.06 146 GLU A CA 1
ATOM 1170 C C . GLU A 1 146 ? 12.315 -7.225 -0.882 1.00 96.06 146 GLU A C 1
ATOM 1172 O O . GLU A 1 146 ? 13.291 -7.967 -0.782 1.00 96.06 146 GLU A O 1
ATOM 1177 N N . SER A 1 147 ? 12.440 -5.898 -0.807 1.00 96.88 147 SER A N 1
ATOM 1178 C CA . SER A 1 147 ? 13.723 -5.211 -0.600 1.00 96.88 147 SER A CA 1
ATOM 1179 C C . SER A 1 147 ? 14.396 -5.636 0.709 1.00 96.88 147 SER A C 1
ATOM 1181 O O . SER A 1 147 ? 15.596 -5.907 0.742 1.00 96.88 147 SER A O 1
ATOM 1183 N N . GLN A 1 148 ? 13.635 -5.754 1.798 1.00 96.38 148 GLN A N 1
ATOM 1184 C CA . GLN A 1 148 ? 14.161 -6.237 3.075 1.00 96.38 148 GLN A CA 1
ATOM 1185 C C . GLN A 1 148 ? 14.610 -7.700 2.988 1.00 96.38 148 GLN A C 1
ATOM 1187 O O . GLN A 1 148 ? 15.670 -8.037 3.512 1.00 96.38 148 GLN A O 1
ATOM 1192 N N . LYS A 1 149 ? 13.834 -8.563 2.320 1.00 93.38 149 LYS A N 1
ATOM 1193 C CA . LYS A 1 149 ? 14.157 -9.991 2.169 1.00 93.38 149 LYS A CA 1
ATOM 1194 C C . LYS A 1 149 ? 15.395 -10.221 1.303 1.00 93.38 149 LYS A C 1
ATOM 1196 O O . LYS A 1 149 ? 16.242 -11.029 1.668 1.00 93.38 149 LYS A O 1
ATOM 1201 N N . VAL A 1 150 ? 15.487 -9.541 0.161 1.00 88.12 150 VAL A N 1
ATOM 1202 C CA . VAL A 1 150 ? 16.516 -9.799 -0.860 1.00 88.12 150 VAL A CA 1
ATOM 1203 C C . VAL A 1 150 ? 17.762 -8.942 -0.641 1.00 88.12 150 VAL A C 1
ATOM 1205 O O . VAL A 1 150 ? 18.879 -9.437 -0.772 1.00 88.12 150 VAL A O 1
ATOM 1208 N N . ASN A 1 151 ? 17.595 -7.669 -0.277 1.00 88.88 151 ASN A N 1
ATOM 1209 C CA . ASN A 1 151 ? 18.687 -6.696 -0.163 1.00 88.88 151 ASN A CA 1
ATOM 1210 C C . ASN A 1 151 ? 19.023 -6.325 1.290 1.00 88.88 151 ASN A C 1
ATOM 1212 O O . ASN A 1 151 ? 19.908 -5.497 1.517 1.00 88.88 151 ASN A O 1
ATOM 1216 N N . GLY A 1 152 ? 18.309 -6.874 2.282 1.00 93.31 152 GLY A N 1
ATOM 1217 C CA . GLY A 1 152 ? 18.537 -6.594 3.706 1.00 93.31 152 GLY A CA 1
ATOM 1218 C C . GLY A 1 152 ? 18.270 -5.141 4.114 1.00 93.31 152 GLY A C 1
ATOM 1219 O O . GLY A 1 152 ? 18.668 -4.718 5.198 1.00 93.31 152 GLY A O 1
ATOM 1220 N N . THR A 1 153 ? 17.648 -4.346 3.243 1.00 94.75 153 THR A N 1
ATOM 1221 C CA . THR A 1 153 ? 17.533 -2.891 3.383 1.00 94.75 153 THR A CA 1
ATOM 1222 C C . THR A 1 153 ? 16.170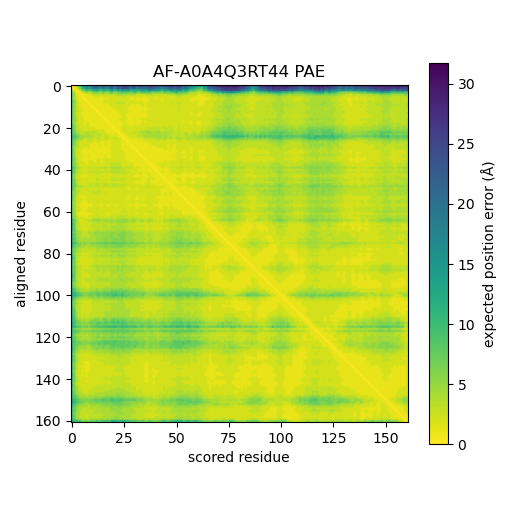 -2.406 2.903 1.00 94.75 153 THR A C 1
ATOM 1224 O O . THR A 1 153 ? 15.545 -3.014 2.037 1.00 94.75 153 THR A O 1
ATOM 1227 N N . ASN A 1 154 ? 15.689 -1.303 3.478 1.00 97.44 154 ASN A N 1
ATOM 1228 C CA . ASN A 1 154 ? 14.417 -0.693 3.087 1.00 97.44 154 ASN A CA 1
ATOM 1229 C C . ASN A 1 154 ? 14.509 -0.013 1.717 1.00 97.44 154 ASN A C 1
ATOM 1231 O O . ASN A 1 154 ? 15.598 0.314 1.238 1.00 97.44 154 ASN A O 1
ATOM 1235 N N . LEU A 1 155 ? 13.349 0.279 1.133 1.00 98.00 155 LEU A N 1
ATOM 1236 C CA . LEU A 1 155 ? 13.244 1.243 0.047 1.00 98.00 155 LEU A CA 1
ATOM 1237 C C . LEU A 1 155 ? 13.746 2.612 0.506 1.00 98.00 155 LEU A C 1
ATOM 1239 O O . LEU A 1 155 ? 13.440 3.078 1.604 1.00 98.00 155 LEU A O 1
ATOM 1243 N N . THR A 1 156 ? 14.471 3.284 -0.378 1.00 98.19 156 THR A N 1
ATOM 1244 C CA . THR A 1 156 ? 14.942 4.661 -0.179 1.00 98.19 156 THR A CA 1
ATOM 1245 C C . THR A 1 156 ? 14.314 5.626 -1.178 1.00 98.19 156 THR A C 1
ATOM 1247 O O . THR A 1 156 ? 14.364 6.838 -0.981 1.00 98.19 156 THR A O 1
ATOM 1250 N N . ASN A 1 157 ? 13.730 5.107 -2.262 1.00 98.44 157 ASN A N 1
ATOM 1251 C CA . ASN A 1 157 ? 13.157 5.894 -3.345 1.00 98.44 157 ASN A CA 1
ATOM 1252 C C . ASN A 1 157 ? 11.864 5.255 -3.858 1.00 98.44 157 ASN A C 1
ATOM 1254 O O . ASN A 1 157 ? 11.756 4.034 -3.955 1.00 98.44 157 ASN A O 1
ATOM 1258 N N . ILE A 1 158 ? 10.906 6.100 -4.232 1.00 98.56 158 ILE A N 1
ATOM 1259 C CA . ILE A 1 158 ? 9.664 5.701 -4.893 1.00 98.56 158 ILE A CA 1
ATOM 1260 C C . ILE A 1 158 ? 9.514 6.574 -6.135 1.00 98.56 158 ILE A C 1
ATOM 1262 O O . ILE A 1 158 ? 9.710 7.789 -6.064 1.00 98.56 158 ILE A O 1
ATOM 1266 N N . VAL A 1 159 ? 9.190 5.956 -7.264 1.00 98.56 159 VAL A N 1
ATOM 1267 C CA . VAL A 1 159 ? 8.997 6.616 -8.556 1.00 98.56 159 VAL A CA 1
ATOM 1268 C C . VAL A 1 159 ? 7.672 6.173 -9.169 1.00 98.56 159 VAL A C 1
ATOM 1270 O O . VAL A 1 159 ? 7.291 5.009 -9.071 1.00 98.56 159 VAL A O 1
ATOM 1273 N N . TYR A 1 160 ? 6.978 7.118 -9.796 1.00 97.62 160 TYR A N 1
ATOM 1274 C CA . TYR A 1 160 ? 5.761 6.879 -10.566 1.00 97.62 160 TYR A CA 1
ATOM 1275 C C . TYR A 1 160 ? 6.134 6.976 -12.043 1.00 97.62 160 TYR A C 1
ATOM 1277 O O . TYR A 1 160 ? 6.384 8.081 -12.530 1.00 97.62 160 TYR A O 1
ATOM 1285 N N . MET A 1 161 ? 6.245 5.834 -12.720 1.00 92.31 161 MET A N 1
ATOM 1286 C CA . MET A 1 161 ? 6.641 5.740 -14.130 1.00 92.31 161 MET A CA 1
ATOM 1287 C C . MET A 1 161 ? 5.769 4.739 -14.876 1.00 92.31 161 MET A C 1
ATOM 1289 O O . MET A 1 161 ? 5.374 3.730 -14.250 1.00 92.31 161 MET A O 1
#